Protein AF-A0A5A7P7H9-F1 (afdb_monomer_lite)

Radius of gyration: 13.51 Å; chains: 1; bounding box: 41×28×31 Å

Foldseek 3Di:
DDQVLLCQQQVDRPPDDLDDDPPDDLLVLVVVFAVDSDADQQFDFLVRGPDPLLSVQQVVCCCPPVNHPDSRGQHSSSSRSSSSSVVRPDPSVSNVVSVCVVVVNDD

Structure (mmCIF, N/CA/C/O backbone):
data_AF-A0A5A7P7H9-F1
#
_entry.id   AF-A0A5A7P7H9-F1
#
loop_
_atom_site.group_PDB
_atom_site.id
_atom_site.type_symbol
_atom_site.label_atom_id
_atom_site.label_alt_id
_atom_site.label_comp_id
_atom_site.label_asym_id
_atom_site.label_entity_id
_atom_site.label_seq_id
_atom_site.pdbx_PDB_ins_code
_atom_site.Cartn_x
_atom_site.Cartn_y
_atom_site.Cartn_z
_atom_site.occupancy
_atom_site.B_iso_or_equiv
_atom_site.auth_seq_id
_atom_site.auth_comp_id
_atom_site.auth_asym_id
_atom_site.auth_atom_id
_atom_site.pdbx_PDB_model_num
ATOM 1 N N . MET A 1 1 ? -8.988 8.490 12.961 1.00 50.97 1 MET A N 1
ATOM 2 C CA . MET A 1 1 ? -9.497 7.111 12.896 1.00 50.97 1 MET A CA 1
ATOM 3 C C . MET A 1 1 ? -8.741 6.264 13.889 1.00 50.97 1 MET A C 1
ATOM 5 O O . MET A 1 1 ? -7.517 6.350 13.947 1.00 50.97 1 MET A O 1
ATOM 9 N N . ASP A 1 2 ? -9.512 5.577 14.720 1.00 57.69 2 ASP A N 1
ATOM 10 C CA . ASP A 1 2 ? -9.062 4.830 15.886 1.00 57.69 2 ASP A CA 1
ATOM 11 C C . ASP A 1 2 ? -8.226 3.614 15.474 1.00 57.69 2 ASP A C 1
ATOM 13 O O . ASP A 1 2 ? -8.531 2.963 14.469 1.00 57.69 2 ASP A O 1
ATOM 17 N N . ASN A 1 3 ? -7.190 3.287 16.246 1.00 56.12 3 ASN A N 1
ATOM 18 C CA . ASN A 1 3 ? -6.388 2.077 16.022 1.00 56.12 3 ASN A CA 1
ATOM 19 C C . ASN A 1 3 ? -7.265 0.812 16.021 1.00 56.12 3 ASN A C 1
ATOM 21 O O . ASN A 1 3 ? -6.958 -0.158 15.327 1.00 56.12 3 ASN A O 1
ATOM 25 N N . ASP A 1 4 ? -8.392 0.864 16.728 1.00 63.38 4 ASP A N 1
ATOM 26 C CA . ASP A 1 4 ? -9.401 -0.187 16.771 1.00 63.38 4 ASP A CA 1
ATOM 27 C C . ASP A 1 4 ? -10.089 -0.433 15.427 1.00 63.38 4 ASP A C 1
ATOM 29 O O . ASP A 1 4 ? -10.296 -1.586 15.054 1.00 63.38 4 ASP A O 1
ATOM 33 N N . VAL A 1 5 ? -10.394 0.610 14.648 1.00 63.72 5 VAL A N 1
ATOM 34 C CA . VAL A 1 5 ? -11.012 0.431 13.321 1.00 63.72 5 VAL A CA 1
ATOM 35 C C . VAL A 1 5 ? -10.014 -0.210 12.364 1.00 63.72 5 VAL A C 1
ATOM 37 O O . VAL A 1 5 ? -10.370 -1.095 11.592 1.00 63.72 5 VAL A O 1
ATOM 40 N N . MET A 1 6 ? -8.742 0.176 12.461 1.00 64.94 6 MET A N 1
ATOM 41 C CA . MET A 1 6 ? -7.668 -0.413 11.661 1.00 64.94 6 MET A CA 1
ATOM 42 C C . MET A 1 6 ? -7.442 -1.883 11.987 1.00 64.94 6 MET A C 1
ATOM 44 O O . MET A 1 6 ? -7.386 -2.714 11.082 1.00 64.94 6 MET A O 1
ATOM 48 N N . LYS A 1 7 ? -7.400 -2.212 13.277 1.00 64.75 7 LYS A N 1
ATOM 49 C CA . LYS A 1 7 ? -7.324 -3.591 13.749 1.00 64.75 7 LYS A CA 1
ATOM 50 C C . LYS A 1 7 ? -8.541 -4.407 13.310 1.00 64.75 7 LYS A C 1
ATOM 52 O O . LYS A 1 7 ? -8.385 -5.545 12.884 1.00 64.75 7 LYS A O 1
ATOM 57 N N . LYS A 1 8 ? -9.744 -3.829 13.374 1.00 65.69 8 LYS A N 1
ATOM 58 C CA . LYS A 1 8 ? -11.000 -4.502 13.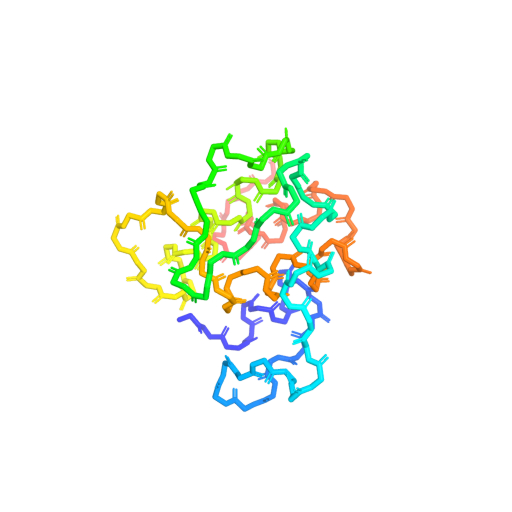016 1.00 65.69 8 LYS A CA 1
ATOM 59 C C . LYS A 1 8 ? -11.146 -4.742 11.512 1.00 65.69 8 LYS A C 1
ATOM 61 O O . LYS A 1 8 ? -11.627 -5.799 11.122 1.00 65.69 8 LYS A O 1
ATOM 66 N N . VAL A 1 9 ? -10.761 -3.775 10.679 1.00 61.25 9 VAL A N 1
ATOM 67 C CA . VAL A 1 9 ? -10.946 -3.837 9.218 1.00 61.25 9 VAL A CA 1
ATOM 68 C C . VAL A 1 9 ? -9.795 -4.563 8.529 1.00 61.25 9 VAL A C 1
ATOM 70 O O . VAL A 1 9 ? -10.027 -5.302 7.578 1.00 61.25 9 VAL A O 1
ATOM 73 N N . PHE A 1 10 ? -8.563 -4.374 9.004 1.00 63.09 10 PHE A N 1
ATOM 74 C CA . PHE A 1 10 ? -7.371 -4.882 8.325 1.00 63.09 10 PHE A CA 1
ATOM 75 C C . PHE A 1 10 ? -6.585 -5.928 9.126 1.00 63.09 10 PHE A C 1
ATOM 77 O O . PHE A 1 10 ? -5.590 -6.448 8.632 1.00 63.09 10 PHE A O 1
ATOM 84 N N . GLY A 1 11 ? -7.010 -6.261 10.347 1.00 59.97 11 GLY A N 1
ATOM 85 C CA . GLY A 1 11 ? -6.443 -7.368 11.124 1.00 59.97 11 GLY A CA 1
ATOM 86 C C . GLY A 1 11 ? -5.054 -7.120 11.720 1.00 59.97 11 GLY A C 1
ATOM 87 O O . GLY A 1 11 ? -4.517 -8.014 12.370 1.00 59.97 11 GLY A O 1
ATOM 88 N N . PHE A 1 12 ? -4.460 -5.932 11.552 1.00 58.66 12 PHE A N 1
ATOM 89 C CA . PHE A 1 12 ? -3.129 -5.622 12.082 1.00 58.66 12 PHE A CA 1
ATOM 90 C C . PHE A 1 12 ? -3.137 -4.507 13.134 1.00 58.66 12 PHE A C 1
ATOM 92 O O . PHE A 1 12 ? -3.841 -3.503 13.020 1.00 58.66 12 PHE A O 1
ATOM 99 N N . ASN A 1 13 ? -2.310 -4.682 14.171 1.00 53.06 13 ASN A N 1
ATOM 100 C CA . ASN A 1 13 ? -2.089 -3.678 15.208 1.00 53.06 13 ASN A CA 1
ATOM 101 C C . ASN A 1 13 ? -1.131 -2.599 14.679 1.00 53.06 13 ASN A C 1
ATOM 103 O O . ASN A 1 13 ? 0.055 -2.860 14.484 1.00 53.06 13 ASN A O 1
ATOM 107 N N . LEU A 1 14 ? -1.611 -1.367 14.506 1.00 55.75 14 LEU A N 1
ATOM 108 C CA . LEU A 1 14 ? -0.735 -0.209 14.318 1.00 55.75 14 LEU A CA 1
ATOM 109 C C . LEU A 1 14 ? -0.187 0.230 15.685 1.00 55.75 14 LEU A C 1
ATOM 111 O O . LEU A 1 14 ? -0.739 1.108 16.344 1.00 55.75 14 LEU A O 1
ATOM 115 N N . ILE A 1 15 ? 0.875 -0.422 16.158 1.00 41.34 15 ILE A N 1
ATOM 116 C CA . ILE A 1 15 ? 1.526 -0.051 17.421 1.00 41.34 15 ILE A CA 1
ATOM 117 C C . ILE A 1 15 ? 2.457 1.145 17.154 1.00 41.34 15 ILE A C 1
ATOM 119 O O . ILE A 1 15 ? 3.421 1.027 16.404 1.00 41.34 15 ILE A O 1
ATOM 123 N N . GLY A 1 16 ? 2.168 2.304 17.759 1.00 47.62 16 GLY A N 1
ATOM 124 C CA . GLY A 1 16 ? 2.969 3.532 17.625 1.00 47.62 16 GLY A CA 1
ATOM 125 C C . GLY A 1 16 ? 2.454 4.545 16.586 1.00 47.62 16 GLY A C 1
ATOM 126 O O . GLY A 1 16 ? 1.452 4.323 15.907 1.00 47.62 16 GLY A O 1
ATOM 127 N N . LYS A 1 17 ? 3.123 5.708 16.487 1.00 43.66 17 LYS A N 1
ATOM 128 C CA . LYS A 1 17 ? 2.760 6.858 15.625 1.00 43.66 17 LYS A CA 1
ATOM 129 C C . LYS A 1 17 ? 2.779 6.508 14.126 1.00 43.66 17 LYS A C 1
ATOM 131 O O . LYS A 1 17 ? 3.694 6.949 13.447 1.00 43.66 17 LYS A O 1
ATOM 136 N N . ARG A 1 18 ? 1.800 5.773 13.575 1.00 55.00 18 ARG A N 1
ATOM 137 C CA . ARG A 1 18 ? 1.630 5.545 12.111 1.00 55.00 18 ARG A CA 1
ATOM 138 C C . ARG A 1 18 ? 2.959 5.298 11.359 1.00 55.00 18 ARG A C 1
ATOM 140 O O . ARG A 1 18 ? 3.123 5.735 10.220 1.00 55.00 18 ARG A O 1
ATOM 147 N N . SER A 1 19 ? 3.944 4.698 12.024 1.00 57.44 19 SER A N 1
ATOM 148 C CA . SER A 1 19 ? 5.336 4.762 11.597 1.00 57.44 19 SER A CA 1
ATOM 149 C C . SER A 1 19 ? 5.645 3.473 10.877 1.00 57.44 19 SER A C 1
ATOM 151 O O . SER A 1 19 ? 5.561 2.397 11.469 1.00 57.44 19 SER A O 1
ATOM 153 N N . LYS A 1 20 ? 5.974 3.597 9.591 1.00 67.50 20 LYS A N 1
ATOM 154 C CA . LYS A 1 20 ? 6.539 2.499 8.810 1.00 67.50 20 LYS A CA 1
ATOM 155 C C . LYS A 1 20 ? 7.733 1.883 9.573 1.00 67.50 20 LYS A C 1
ATOM 157 O O . LYS A 1 20 ? 8.472 2.636 10.217 1.00 67.50 20 LYS A O 1
ATOM 162 N N . PRO A 1 21 ? 7.941 0.560 9.499 1.00 71.12 21 PRO A N 1
ATOM 163 C CA . PRO A 1 21 ? 9.165 -0.078 9.966 1.00 71.12 21 PRO A CA 1
ATOM 164 C C . PRO A 1 21 ? 10.398 0.566 9.320 1.00 71.12 21 PRO A C 1
ATOM 166 O O . PRO A 1 21 ? 10.329 1.031 8.180 1.00 71.12 21 PRO A O 1
ATOM 169 N N . ALA A 1 22 ? 11.526 0.604 10.034 1.00 74.44 22 ALA A N 1
ATOM 170 C CA . ALA A 1 22 ? 12.762 1.209 9.523 1.00 74.44 22 ALA A CA 1
ATOM 171 C C . ALA A 1 22 ? 13.296 0.497 8.265 1.00 74.44 22 ALA A C 1
ATOM 173 O O . ALA A 1 22 ? 13.942 1.116 7.425 1.00 74.44 22 ALA A O 1
ATOM 174 N N . ASP A 1 23 ? 12.989 -0.789 8.128 1.00 80.81 23 ASP A N 1
ATOM 175 C CA . ASP A 1 23 ? 13.351 -1.670 7.021 1.00 80.81 23 ASP A CA 1
ATOM 176 C C . ASP A 1 23 ? 12.312 -1.695 5.885 1.00 80.81 23 ASP A C 1
ATOM 178 O O . ASP A 1 23 ? 12.500 -2.393 4.885 1.00 80.81 23 ASP A O 1
ATOM 182 N N . PHE A 1 24 ? 11.222 -0.925 5.988 1.00 84.31 24 PHE A N 1
ATOM 183 C CA . PHE A 1 24 ? 10.223 -0.864 4.925 1.00 84.31 24 PHE A CA 1
ATOM 184 C C . PHE A 1 24 ? 10.826 -0.335 3.617 1.00 84.31 24 PHE A C 1
ATOM 186 O O . PHE A 1 24 ? 11.316 0.793 3.539 1.00 84.31 24 PHE A O 1
ATOM 193 N N . ASN A 1 25 ? 10.717 -1.136 2.554 1.00 89.56 25 ASN A N 1
ATOM 194 C CA . ASN A 1 25 ? 11.176 -0.764 1.223 1.00 89.56 25 ASN A CA 1
ATOM 195 C C . ASN A 1 25 ? 9.998 -0.370 0.319 1.00 89.56 25 ASN A C 1
ATOM 197 O O . ASN A 1 25 ? 9.279 -1.218 -0.226 1.00 89.56 25 ASN A O 1
ATOM 201 N N . ALA A 1 26 ? 9.838 0.940 0.128 1.00 90.38 26 ALA A N 1
ATOM 202 C CA . ALA A 1 26 ? 8.797 1.507 -0.720 1.00 90.38 26 ALA A CA 1
ATOM 203 C C . ALA A 1 26 ? 8.951 1.110 -2.198 1.00 90.38 26 ALA A C 1
ATOM 205 O O . ALA A 1 26 ? 7.965 0.777 -2.846 1.00 90.38 26 ALA A O 1
ATOM 206 N N . LYS A 1 27 ? 10.183 1.055 -2.723 1.00 91.88 27 LYS A N 1
ATOM 207 C CA . LYS A 1 27 ? 10.438 0.653 -4.118 1.00 91.88 27 LYS A CA 1
ATOM 208 C C . LYS A 1 27 ? 9.983 -0.780 -4.379 1.00 91.88 27 LYS A C 1
ATOM 210 O O . LYS A 1 27 ? 9.344 -1.038 -5.391 1.00 91.88 27 LYS A O 1
ATOM 215 N N . THR A 1 28 ? 10.300 -1.704 -3.475 1.00 90.75 28 THR A N 1
ATOM 216 C CA . THR A 1 28 ? 9.886 -3.108 -3.604 1.00 90.75 28 THR A CA 1
ATOM 217 C C . THR A 1 28 ? 8.370 -3.244 -3.536 1.00 90.75 28 THR A C 1
ATOM 219 O O . THR A 1 28 ? 7.783 -3.874 -4.406 1.00 90.75 28 THR A O 1
ATOM 222 N N . SER A 1 29 ? 7.731 -2.596 -2.559 1.00 88.88 29 SER A N 1
ATOM 223 C CA . SER A 1 29 ? 6.274 -2.670 -2.388 1.00 88.88 29 SER A CA 1
ATOM 224 C C . SER A 1 29 ? 5.520 -2.018 -3.553 1.00 88.88 29 SER A C 1
ATOM 226 O O . SER A 1 29 ? 4.474 -2.504 -3.964 1.00 88.88 29 SER A O 1
ATOM 228 N N . TRP A 1 30 ? 6.059 -0.940 -4.129 1.00 92.31 30 TRP A N 1
ATOM 229 C CA . TRP A 1 30 ? 5.462 -0.268 -5.284 1.00 92.31 30 TRP A CA 1
ATOM 230 C C . TRP A 1 30 ? 5.422 -1.156 -6.533 1.00 92.31 30 TRP A C 1
ATOM 232 O O . TRP A 1 30 ? 4.400 -1.197 -7.217 1.00 92.31 30 TRP A O 1
ATOM 242 N N . LYS A 1 31 ? 6.480 -1.941 -6.777 1.00 91.38 31 LYS A N 1
ATOM 243 C CA . LYS A 1 31 ? 6.528 -2.912 -7.886 1.00 91.38 31 LYS A CA 1
ATOM 244 C C . LYS A 1 31 ? 5.437 -3.985 -7.805 1.00 91.38 31 LYS A C 1
ATOM 246 O O . LYS A 1 31 ? 5.099 -4.580 -8.819 1.00 91.38 31 LYS A O 1
ATOM 251 N N . GLU A 1 32 ? 4.880 -4.242 -6.620 1.00 86.94 32 GLU A N 1
ATOM 252 C CA . GLU A 1 32 ? 3.761 -5.180 -6.446 1.00 86.94 32 GLU A CA 1
ATOM 253 C C . GLU A 1 32 ? 2.402 -4.571 -6.854 1.00 86.94 32 GLU A C 1
ATOM 255 O O . GLU A 1 32 ? 1.405 -5.298 -6.943 1.00 86.94 32 GLU A O 1
ATOM 260 N N . LEU A 1 33 ? 2.326 -3.246 -7.036 1.00 87.38 33 LEU A N 1
ATOM 261 C CA . LEU A 1 33 ? 1.087 -2.497 -7.295 1.00 87.38 33 LEU A CA 1
ATOM 262 C C . LEU A 1 33 ? 1.042 -1.842 -8.682 1.00 87.38 33 LEU A C 1
ATOM 264 O O . LEU A 1 33 ? -0.051 -1.568 -9.183 1.00 87.38 33 LEU A O 1
ATOM 268 N N . SER A 1 34 ? 2.205 -1.565 -9.275 1.00 89.62 34 SER A N 1
ATOM 269 C CA . SER A 1 34 ? 2.346 -0.808 -10.517 1.00 89.62 34 SER A CA 1
ATOM 270 C C . SER A 1 34 ? 3.418 -1.412 -11.434 1.00 89.62 34 SER A C 1
ATOM 272 O O . SER A 1 34 ? 4.452 -1.872 -10.945 1.00 89.62 34 SER A O 1
ATOM 274 N N . PRO A 1 35 ? 3.219 -1.371 -12.766 1.00 86.81 35 PRO A N 1
ATOM 275 C CA . PRO A 1 35 ? 4.239 -1.724 -13.749 1.00 86.81 35 PRO A CA 1
ATOM 276 C C . PRO A 1 35 ? 5.337 -0.654 -13.841 1.00 86.81 35 PRO A C 1
ATOM 278 O O . PRO A 1 35 ? 6.413 -0.918 -14.376 1.00 86.81 35 PRO A O 1
ATOM 281 N N . ASP A 1 36 ? 5.082 0.553 -13.326 1.00 86.62 36 ASP A N 1
ATOM 282 C CA . ASP A 1 36 ? 6.089 1.597 -13.206 1.00 86.62 36 ASP A CA 1
ATOM 283 C C . ASP A 1 36 ? 7.113 1.202 -12.136 1.00 86.62 36 ASP A C 1
ATOM 285 O O . ASP A 1 36 ? 6.806 1.054 -10.955 1.00 86.62 36 ASP A O 1
ATOM 289 N N . THR A 1 37 ? 8.361 1.033 -12.561 1.00 81.44 37 THR A N 1
ATOM 290 C CA . THR A 1 37 ? 9.464 0.638 -11.674 1.00 81.44 37 THR A CA 1
ATOM 291 C C . THR A 1 37 ? 10.025 1.784 -10.831 1.00 81.44 37 THR A C 1
ATOM 293 O O . THR A 1 37 ? 10.858 1.543 -9.949 1.00 81.44 37 THR A O 1
ATOM 296 N N . THR A 1 38 ? 9.598 3.020 -11.090 1.00 90.19 38 THR A N 1
ATOM 297 C CA . THR A 1 38 ? 10.067 4.213 -10.390 1.00 90.19 38 THR A CA 1
ATOM 298 C C . THR A 1 38 ? 9.222 4.493 -9.152 1.00 90.19 38 THR A C 1
ATOM 300 O O . THR A 1 38 ? 8.017 4.273 -9.129 1.00 90.19 38 THR A O 1
ATOM 303 N N . TRP A 1 39 ? 9.868 4.970 -8.089 1.00 93.19 39 TRP A N 1
ATOM 304 C CA . TRP A 1 39 ? 9.200 5.428 -6.872 1.00 93.19 39 TRP A CA 1
ATOM 305 C C . TRP A 1 39 ? 9.787 6.773 -6.456 1.00 93.19 39 TRP A C 1
ATOM 307 O O . TRP A 1 39 ? 11.005 6.887 -6.282 1.00 93.19 39 TRP A O 1
ATOM 317 N N . ASP A 1 40 ? 8.918 7.760 -6.254 1.00 91.56 40 ASP A N 1
ATOM 318 C CA . ASP A 1 40 ? 9.242 9.055 -5.658 1.00 91.56 40 ASP A CA 1
ATOM 319 C C . ASP A 1 40 ? 8.879 9.029 -4.164 1.00 91.56 40 ASP A C 1
ATOM 321 O O . ASP A 1 40 ? 7.778 8.627 -3.786 1.00 91.56 40 ASP A O 1
ATOM 325 N N . SER A 1 41 ? 9.783 9.480 -3.290 1.00 85.75 41 SER A N 1
ATOM 326 C CA . SER A 1 41 ? 9.534 9.550 -1.841 1.00 85.75 41 SER A CA 1
ATOM 327 C C . SER A 1 41 ? 8.384 10.493 -1.465 1.00 85.75 41 SER A C 1
ATOM 329 O O . SER A 1 41 ? 7.797 10.355 -0.393 1.00 85.75 41 SER A O 1
ATOM 331 N N . ARG A 1 42 ? 8.006 11.414 -2.358 1.00 87.06 42 ARG A N 1
ATOM 332 C CA . ARG A 1 42 ? 6.820 12.276 -2.240 1.00 87.06 42 ARG A CA 1
ATOM 333 C C . ARG A 1 42 ? 5.512 11.539 -2.559 1.00 87.06 42 ARG A C 1
ATOM 335 O O . ARG A 1 42 ? 4.437 12.110 -2.370 1.00 87.06 42 ARG A O 1
ATOM 342 N N . GLY A 1 43 ? 5.591 10.285 -3.002 1.00 89.75 43 GLY A N 1
ATOM 343 C CA . GLY A 1 43 ? 4.467 9.436 -3.376 1.00 89.75 43 GLY A CA 1
ATOM 344 C C . GLY A 1 43 ? 4.192 9.421 -4.877 1.00 89.75 43 GLY A C 1
ATOM 345 O O . GLY A 1 43 ? 4.561 10.342 -5.608 1.00 89.75 43 GLY A O 1
ATOM 346 N N . MET A 1 44 ? 3.495 8.376 -5.321 1.00 94.38 44 MET A N 1
ATOM 347 C CA . MET A 1 44 ? 3.194 8.128 -6.733 1.00 94.38 44 MET A CA 1
ATOM 348 C C . MET A 1 44 ? 1.720 8.397 -7.056 1.00 94.38 44 MET A C 1
ATOM 350 O O . MET A 1 44 ? 0.863 8.192 -6.193 1.00 94.38 44 MET A O 1
ATOM 354 N N . PRO A 1 45 ? 1.390 8.849 -8.277 1.00 91.62 45 PRO A N 1
ATOM 355 C CA . PRO A 1 45 ? 0.007 8.980 -8.728 1.00 91.62 45 PRO A CA 1
ATOM 356 C C . PRO A 1 45 ? -0.800 7.681 -8.570 1.00 91.62 45 PRO A C 1
ATOM 358 O O . PRO A 1 45 ? -0.324 6.593 -8.895 1.00 91.62 45 PRO A O 1
ATOM 361 N N . ASN A 1 46 ? -2.035 7.786 -8.072 1.00 86.88 46 ASN A N 1
ATOM 362 C CA . ASN A 1 46 ? -2.884 6.618 -7.804 1.00 86.88 46 ASN A CA 1
ATOM 363 C C . ASN A 1 46 ? -3.324 5.869 -9.076 1.00 86.88 46 ASN A C 1
ATOM 365 O O . ASN A 1 46 ? -3.585 4.675 -9.012 1.00 86.88 46 ASN A O 1
ATOM 369 N N . ASN A 1 47 ? -3.382 6.549 -10.222 1.00 87.94 47 ASN A N 1
ATOM 370 C CA . ASN A 1 47 ? -3.759 5.985 -11.518 1.00 87.94 47 ASN A CA 1
ATOM 371 C C . ASN A 1 47 ? -2.688 5.057 -12.111 1.00 87.94 47 ASN A C 1
ATOM 373 O O . ASN A 1 47 ? -2.951 4.404 -13.114 1.00 87.94 47 ASN A O 1
ATOM 377 N N . LEU A 1 48 ? -1.495 5.004 -11.512 1.00 91.62 48 LEU A N 1
ATOM 378 C CA . LEU A 1 48 ? -0.452 4.042 -11.872 1.00 91.62 48 LEU A CA 1
ATOM 379 C C . LEU A 1 48 ? -0.648 2.685 -11.180 1.00 91.62 48 LEU A C 1
ATOM 381 O O . LEU A 1 48 ? -0.005 1.709 -11.553 1.00 91.62 48 LEU A O 1
ATOM 385 N N . VAL A 1 49 ? -1.529 2.604 -10.179 1.00 89.31 49 VAL A N 1
ATOM 386 C CA . VAL A 1 49 ? -1.898 1.335 -9.548 1.00 89.31 49 VAL A CA 1
ATOM 387 C C . VAL A 1 49 ? -2.814 0.564 -10.498 1.00 89.31 49 VAL A C 1
ATOM 389 O O . VAL A 1 49 ? -3.854 1.076 -10.902 1.00 89.31 49 VAL A O 1
ATOM 392 N N . GLN A 1 50 ? -2.444 -0.669 -10.844 1.00 85.75 50 GLN A N 1
ATOM 393 C CA . GLN A 1 50 ? -3.211 -1.481 -11.803 1.00 85.75 50 GLN A CA 1
ATOM 394 C C . GLN A 1 50 ? -4.514 -2.038 -11.228 1.00 85.75 50 GLN A C 1
ATOM 396 O O . GLN A 1 50 ? -5.492 -2.212 -11.950 1.00 85.75 50 GLN A O 1
ATOM 401 N N . ASP A 1 51 ? -4.513 -2.367 -9.940 1.00 84.19 51 ASP A N 1
ATOM 402 C CA . ASP A 1 51 ? -5.630 -3.049 -9.302 1.00 84.19 51 ASP A CA 1
ATOM 403 C C . ASP A 1 51 ? -6.656 -2.054 -8.738 1.00 84.19 51 ASP A C 1
ATOM 405 O O . ASP A 1 51 ? -6.362 -1.260 -7.837 1.00 84.19 51 ASP A O 1
ATOM 409 N N . LEU A 1 52 ? -7.894 -2.134 -9.236 1.00 81.69 52 LEU A N 1
ATOM 410 C CA . LEU A 1 52 ? -8.997 -1.274 -8.806 1.00 81.69 52 LEU A CA 1
ATOM 411 C C . LEU A 1 52 ? -9.306 -1.446 -7.312 1.00 81.69 52 LEU A C 1
ATOM 413 O O . LEU A 1 52 ? -9.589 -0.462 -6.626 1.00 81.69 52 LEU A O 1
ATOM 417 N N . ALA A 1 53 ? -9.219 -2.670 -6.787 1.00 78.25 53 ALA A N 1
ATOM 418 C CA . ALA A 1 53 ? -9.461 -2.937 -5.372 1.00 78.25 53 ALA A CA 1
ATOM 419 C C . ALA A 1 53 ? -8.433 -2.206 -4.492 1.00 78.25 53 ALA A C 1
ATOM 421 O O . ALA A 1 53 ? -8.793 -1.521 -3.532 1.00 78.25 53 ALA A O 1
ATOM 422 N N . THR A 1 54 ? -7.159 -2.268 -4.879 1.00 82.00 54 THR A N 1
ATOM 423 C CA . THR A 1 54 ? -6.062 -1.525 -4.255 1.00 82.00 54 THR A CA 1
ATOM 424 C C . THR A 1 54 ? -6.311 -0.016 -4.293 1.00 82.00 54 THR A C 1
ATOM 426 O O . THR A 1 54 ? -6.107 0.658 -3.282 1.00 82.00 54 THR A O 1
ATOM 429 N N . MET A 1 55 ? -6.799 0.533 -5.412 1.00 83.94 55 MET A N 1
ATOM 430 C CA . MET A 1 55 ? -7.149 1.959 -5.501 1.00 83.94 55 MET A CA 1
ATOM 431 C C . MET A 1 55 ? -8.285 2.347 -4.543 1.00 83.94 55 MET A C 1
ATOM 433 O O . MET A 1 55 ? -8.226 3.405 -3.915 1.00 83.94 55 MET A O 1
ATOM 437 N N . VAL A 1 56 ? -9.312 1.506 -4.395 1.00 82.38 56 VAL A N 1
ATOM 438 C CA . VAL A 1 56 ? -10.414 1.745 -3.446 1.00 82.38 56 VAL A CA 1
ATOM 439 C C . VAL A 1 56 ? -9.904 1.727 -2.005 1.00 82.38 56 VAL A C 1
ATOM 441 O O . VAL A 1 56 ? -10.212 2.637 -1.233 1.00 82.38 56 VAL A O 1
ATOM 444 N N . VAL A 1 57 ? -9.067 0.748 -1.652 1.00 79.19 57 VAL A N 1
ATOM 445 C CA . VAL A 1 57 ? -8.440 0.666 -0.324 1.00 79.19 57 VAL A CA 1
ATOM 446 C C . VAL A 1 57 ? -7.534 1.874 -0.072 1.00 79.19 57 VAL A C 1
ATOM 448 O O . VAL A 1 57 ? -7.607 2.474 0.999 1.00 79.19 57 VAL A O 1
ATOM 451 N N . GLN A 1 58 ? -6.740 2.299 -1.058 1.00 84.88 58 GLN A N 1
ATOM 452 C CA . GLN A 1 58 ? -5.918 3.507 -0.964 1.00 84.88 58 GLN A CA 1
ATOM 453 C C . GLN A 1 58 ? -6.764 4.748 -0.682 1.00 84.88 58 GLN A C 1
ATOM 455 O O . GLN A 1 58 ? -6.417 5.524 0.206 1.00 84.88 58 GLN A O 1
ATOM 460 N N . ARG A 1 59 ? -7.878 4.936 -1.399 1.00 84.56 59 ARG A N 1
ATOM 461 C CA . ARG A 1 59 ? -8.791 6.066 -1.170 1.00 84.56 59 ARG A CA 1
ATOM 462 C C . ARG A 1 59 ? -9.396 6.016 0.221 1.00 84.56 59 ARG A C 1
ATOM 464 O O . ARG A 1 59 ? -9.415 7.029 0.915 1.00 84.56 59 ARG A O 1
ATOM 471 N N . PHE A 1 60 ? -9.838 4.839 0.652 1.00 79.94 60 PHE A N 1
ATOM 472 C CA . PHE A 1 60 ? -10.345 4.648 2.002 1.00 79.94 60 PHE A CA 1
ATOM 473 C C . PHE A 1 60 ? -9.299 5.052 3.052 1.00 79.94 60 PHE A C 1
ATOM 475 O O . PHE A 1 60 ? -9.612 5.824 3.960 1.00 79.94 60 PHE A O 1
ATOM 482 N N . ILE A 1 61 ? -8.052 4.597 2.890 1.00 78.38 61 ILE A N 1
ATOM 483 C CA . ILE A 1 61 ? -6.930 4.940 3.768 1.00 78.38 61 ILE A CA 1
ATOM 484 C C . ILE A 1 61 ? -6.664 6.449 3.753 1.00 78.38 61 ILE A C 1
ATOM 486 O O . ILE A 1 61 ? -6.509 7.058 4.813 1.00 78.38 61 ILE A O 1
ATOM 490 N N . ALA A 1 62 ? -6.630 7.057 2.569 1.00 83.19 62 ALA A N 1
ATOM 491 C CA . ALA A 1 62 ? -6.343 8.472 2.396 1.00 83.19 62 ALA A CA 1
ATOM 492 C C . ALA A 1 62 ? -7.362 9.347 3.140 1.00 83.19 62 ALA A C 1
ATOM 494 O O . ALA A 1 62 ? -6.989 10.207 3.938 1.00 83.19 62 ALA A O 1
ATOM 495 N N . TYR A 1 63 ? -8.654 9.088 2.938 1.00 79.50 63 TYR A N 1
ATOM 496 C CA . TYR A 1 63 ? -9.713 9.891 3.544 1.00 79.50 63 TYR A CA 1
ATOM 497 C C . TYR A 1 63 ? -9.864 9.632 5.041 1.00 79.50 63 TYR A C 1
ATOM 499 O O . TYR A 1 63 ? -9.948 10.572 5.829 1.00 79.50 63 TYR A O 1
ATOM 507 N N . ASN A 1 64 ? -9.867 8.363 5.450 1.00 72.25 64 ASN A N 1
ATOM 508 C CA . ASN A 1 64 ? -10.265 8.006 6.808 1.00 72.25 64 ASN A CA 1
ATOM 509 C C . ASN A 1 64 ? -9.072 7.933 7.772 1.00 72.25 64 ASN A C 1
ATOM 511 O O . ASN A 1 64 ? -9.204 8.285 8.945 1.00 72.25 64 ASN A O 1
ATOM 515 N N . ILE A 1 65 ? -7.888 7.522 7.307 1.00 70.94 65 ILE A N 1
ATOM 516 C CA . ILE A 1 65 ? -6.724 7.288 8.179 1.00 70.94 65 ILE A CA 1
ATOM 517 C C . ILE A 1 65 ? -5.755 8.460 8.127 1.00 70.94 65 ILE A C 1
ATOM 519 O O . ILE A 1 65 ? -5.396 9.009 9.174 1.00 70.94 65 ILE A O 1
ATOM 523 N N . THR A 1 66 ? -5.298 8.827 6.927 1.00 71.31 66 THR A N 1
ATOM 524 C CA . THR A 1 66 ? -4.305 9.899 6.772 1.00 71.31 66 THR A CA 1
ATOM 525 C C . THR A 1 66 ? -4.949 11.285 6.783 1.00 71.31 66 THR A C 1
ATOM 527 O O . THR A 1 66 ? -4.259 12.256 7.087 1.00 71.31 66 THR A O 1
ATOM 530 N N . GLY A 1 67 ? -6.267 11.372 6.565 1.00 74.19 67 GLY A N 1
ATOM 531 C CA . GLY A 1 67 ? -7.041 12.614 6.630 1.00 74.19 67 GLY A CA 1
ATOM 532 C C . GLY A 1 67 ? -6.827 13.524 5.420 1.00 74.19 67 GLY A C 1
ATOM 533 O O . GLY A 1 67 ? -6.991 14.741 5.520 1.00 74.19 67 GLY A O 1
ATOM 534 N N . LYS A 1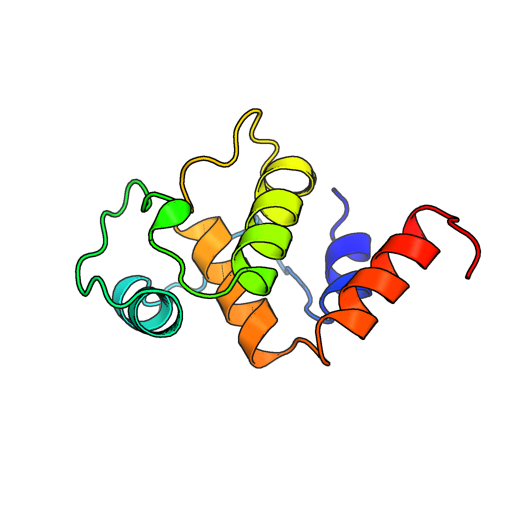 68 ? -6.412 12.964 4.280 1.00 79.31 68 LYS A N 1
ATOM 535 C CA . LYS A 1 68 ? -6.236 13.719 3.040 1.00 79.31 68 LYS A CA 1
ATOM 536 C C . LYS A 1 68 ? -7.588 14.143 2.475 1.00 79.31 68 LYS A C 1
ATOM 538 O O . LYS A 1 68 ? -8.520 13.353 2.437 1.00 79.31 68 LYS A O 1
ATOM 543 N N . LYS A 1 69 ? -7.665 15.373 1.958 1.00 78.88 69 LYS A N 1
ATOM 544 C CA . LYS A 1 69 ? -8.834 15.876 1.210 1.00 78.88 69 LYS A CA 1
ATOM 545 C C . LYS A 1 69 ? -8.924 15.314 -0.209 1.00 78.88 69 LYS A C 1
ATOM 547 O O . LYS A 1 69 ? -10.010 15.233 -0.766 1.00 78.88 69 LYS A O 1
ATOM 552 N N . GLU A 1 70 ? -7.792 14.901 -0.775 1.00 78.44 70 GLU A N 1
ATOM 553 C CA . GLU A 1 70 ? -7.699 14.288 -2.098 1.00 78.44 70 GLU A CA 1
ATOM 554 C C . GLU A 1 70 ? -6.750 13.092 -2.062 1.00 78.44 70 GLU A C 1
ATOM 556 O O . GLU A 1 70 ? -5.677 13.140 -1.459 1.00 78.44 70 GLU A O 1
ATOM 561 N N . ALA A 1 71 ? -7.139 12.017 -2.743 1.00 82.81 71 ALA A N 1
ATOM 562 C CA . ALA A 1 71 ? -6.410 10.755 -2.780 1.00 82.81 71 ALA A CA 1
ATOM 563 C C . ALA A 1 71 ? -5.701 10.531 -4.129 1.00 82.81 71 ALA A C 1
ATOM 565 O O . ALA A 1 71 ? -5.634 9.404 -4.608 1.00 82.81 71 ALA A O 1
ATOM 566 N N . ASN A 1 72 ? -5.197 11.593 -4.767 1.00 88.75 72 ASN A N 1
ATOM 567 C CA . ASN A 1 72 ? -4.562 11.549 -6.096 1.00 88.75 72 ASN A CA 1
ATOM 568 C C . ASN A 1 72 ? -3.133 10.972 -6.093 1.00 88.75 72 ASN A C 1
ATOM 570 O O . ASN A 1 72 ? -2.638 10.548 -7.136 1.00 88.75 72 ASN A O 1
ATOM 574 N N . LYS A 1 73 ? -2.485 10.919 -4.925 1.00 90.44 73 LYS A N 1
ATOM 575 C CA . LYS A 1 73 ? -1.162 10.321 -4.727 1.00 90.44 73 LYS A CA 1
ATOM 576 C C . LYS A 1 73 ? -1.170 9.335 -3.569 1.00 90.44 73 LYS A C 1
ATOM 578 O O . LYS A 1 73 ? -1.663 9.663 -2.487 1.00 90.44 73 LYS A O 1
ATOM 583 N N . LEU A 1 74 ? -0.543 8.187 -3.793 1.00 89.94 74 LEU A N 1
ATOM 584 C CA . LEU A 1 74 ? -0.208 7.187 -2.791 1.00 89.94 74 LEU A CA 1
ATOM 585 C C . LEU A 1 74 ? 1.101 7.603 -2.104 1.00 89.94 74 LEU A C 1
ATOM 587 O O . LEU A 1 74 ? 2.173 7.528 -2.705 1.00 89.94 74 LEU A O 1
ATOM 591 N N . SER A 1 75 ? 1.022 8.080 -0.859 1.00 88.94 75 SER A N 1
ATOM 592 C CA . SER A 1 75 ? 2.226 8.382 -0.069 1.00 88.94 75 SER A CA 1
ATOM 593 C C . SER A 1 75 ? 2.897 7.105 0.431 1.00 88.94 75 SER A C 1
ATOM 595 O O . SER A 1 75 ? 2.298 6.035 0.430 1.00 88.94 75 SER A O 1
ATOM 597 N N . GLU A 1 76 ? 4.130 7.206 0.924 1.00 87.69 76 GLU A N 1
ATOM 598 C CA . GLU A 1 76 ? 4.849 6.044 1.456 1.00 87.69 76 GLU A CA 1
ATOM 599 C C . GLU A 1 76 ? 4.123 5.370 2.635 1.00 87.69 76 GLU A C 1
ATOM 601 O O . GLU A 1 76 ? 4.070 4.146 2.717 1.00 87.69 76 GLU A O 1
ATOM 606 N N . THR A 1 77 ? 3.506 6.155 3.523 1.00 82.38 77 THR A N 1
ATOM 607 C CA . THR A 1 77 ? 2.680 5.624 4.619 1.00 82.38 77 THR A CA 1
ATOM 608 C C . THR A 1 77 ? 1.465 4.866 4.092 1.00 82.38 77 THR A C 1
ATOM 610 O O . THR A 1 77 ? 1.121 3.812 4.615 1.00 82.38 77 THR A O 1
ATOM 613 N N . GLU A 1 78 ? 0.809 5.384 3.056 1.00 84.62 78 GLU A N 1
ATOM 614 C CA . GLU A 1 78 ? -0.347 4.718 2.452 1.00 84.62 78 GLU A CA 1
ATOM 615 C C . GLU A 1 78 ? 0.079 3.459 1.710 1.00 84.62 78 GLU A C 1
ATOM 617 O O . GLU A 1 78 ? -0.581 2.436 1.843 1.00 84.62 78 GLU A O 1
ATOM 622 N N . LEU A 1 79 ? 1.207 3.505 0.997 1.00 88.19 79 LEU A N 1
ATOM 623 C CA . LEU A 1 79 ? 1.800 2.345 0.344 1.00 88.19 79 LEU A CA 1
ATOM 624 C C . LEU A 1 79 ? 2.103 1.240 1.359 1.00 88.19 79 LEU A C 1
ATOM 626 O O . LEU A 1 79 ? 1.783 0.085 1.106 1.00 88.19 79 LEU A O 1
ATOM 630 N N . TYR A 1 80 ? 2.668 1.589 2.516 1.00 83.81 80 TYR A N 1
ATOM 631 C CA . TYR A 1 80 ? 2.894 0.637 3.601 1.00 83.81 80 TYR A CA 1
ATOM 632 C C . TYR A 1 80 ? 1.587 -0.008 4.082 1.00 83.81 80 TYR A C 1
ATOM 634 O O . TYR A 1 80 ? 1.503 -1.231 4.168 1.00 83.81 80 TYR A O 1
ATOM 642 N N . LEU A 1 81 ? 0.548 0.791 4.345 1.00 79.31 81 LEU A N 1
ATOM 643 C CA . LEU A 1 81 ? -0.754 0.286 4.799 1.00 79.31 81 LEU A CA 1
ATOM 644 C C . LEU A 1 81 ? -1.445 -0.588 3.744 1.00 79.31 81 LEU A C 1
ATOM 646 O O . LEU A 1 81 ? -2.035 -1.612 4.081 1.00 79.31 81 LEU A O 1
ATOM 650 N N . VAL A 1 82 ? -1.340 -0.213 2.469 1.00 82.88 82 VAL A N 1
ATOM 651 C CA . VAL A 1 82 ? -1.842 -0.999 1.339 1.00 82.88 82 VAL A CA 1
ATOM 652 C C . VAL A 1 82 ? -1.073 -2.313 1.201 1.00 82.88 82 VAL A C 1
ATOM 654 O O . VAL A 1 82 ? -1.697 -3.351 1.012 1.00 82.88 82 VAL A O 1
ATOM 657 N N . ALA A 1 83 ? 0.257 -2.300 1.323 1.00 80.50 83 ALA A N 1
ATOM 658 C CA . ALA A 1 83 ? 1.091 -3.498 1.223 1.00 80.50 83 ALA A CA 1
ATOM 659 C C . ALA A 1 83 ? 0.846 -4.469 2.389 1.00 80.50 83 ALA A C 1
ATOM 661 O O . ALA A 1 83 ? 0.733 -5.675 2.173 1.00 80.50 83 ALA A O 1
ATOM 662 N N . LEU A 1 84 ? 0.696 -3.952 3.615 1.00 74.00 84 LEU A N 1
ATOM 663 C CA . LEU A 1 84 ? 0.239 -4.739 4.764 1.00 74.00 84 LEU A CA 1
ATOM 664 C C . LEU A 1 84 ? -1.129 -5.354 4.500 1.00 74.00 84 LEU A C 1
ATOM 666 O O . LEU A 1 84 ? -1.323 -6.545 4.728 1.00 74.00 84 LEU A O 1
ATOM 670 N N . GLY A 1 85 ? -2.048 -4.540 3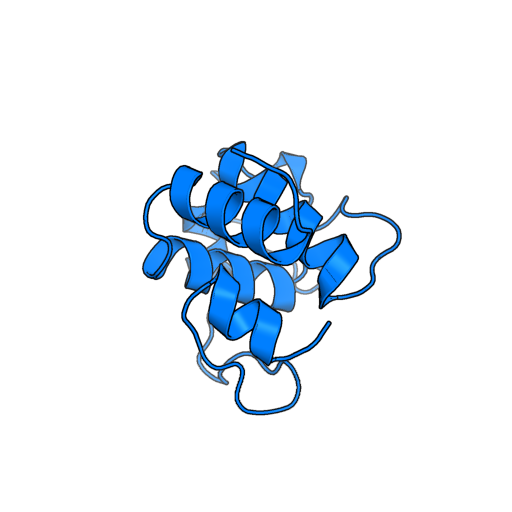.979 1.00 69.56 85 GLY A N 1
ATOM 671 C CA . GLY A 1 85 ? -3.344 -4.991 3.523 1.00 69.56 85 GLY A CA 1
ATOM 672 C C . GLY A 1 85 ? -3.195 -6.145 2.538 1.00 69.56 85 GLY A C 1
ATOM 673 O O . GLY A 1 85 ? -3.643 -7.236 2.811 1.00 69.56 85 GLY A O 1
ATOM 674 N N . LYS A 1 86 ? -2.490 -5.987 1.424 1.00 69.81 86 LYS A N 1
ATOM 675 C CA . LYS A 1 86 ? -2.368 -7.035 0.400 1.00 69.81 86 LYS A CA 1
ATOM 676 C C . LYS A 1 86 ? -1.770 -8.352 0.927 1.00 69.81 86 LYS A C 1
ATOM 678 O O . LYS A 1 86 ? -2.112 -9.417 0.426 1.00 69.81 86 LYS A O 1
ATOM 683 N N . ARG A 1 87 ? -0.911 -8.283 1.952 1.00 69.44 87 ARG A N 1
ATOM 684 C CA . ARG A 1 87 ? -0.289 -9.448 2.611 1.00 69.44 87 ARG A CA 1
ATOM 685 C C . ARG A 1 87 ? -1.156 -10.082 3.708 1.00 69.44 87 ARG A C 1
ATOM 687 O O . ARG A 1 87 ? -0.888 -11.218 4.084 1.00 69.44 87 ARG A O 1
ATOM 694 N N . GLY A 1 88 ? -2.165 -9.371 4.218 1.00 56.34 88 GLY A N 1
ATOM 695 C CA . GLY A 1 88 ? -3.034 -9.813 5.316 1.00 56.34 88 GLY A CA 1
ATOM 696 C C . GLY A 1 88 ? -4.544 -9.712 5.059 1.00 56.34 88 GLY A C 1
ATOM 697 O O . GLY A 1 88 ? -5.315 -10.109 5.923 1.00 56.34 88 GLY A O 1
ATOM 698 N N . ILE A 1 89 ? -4.984 -9.190 3.909 1.00 53.81 89 ILE A N 1
ATOM 699 C CA . ILE A 1 89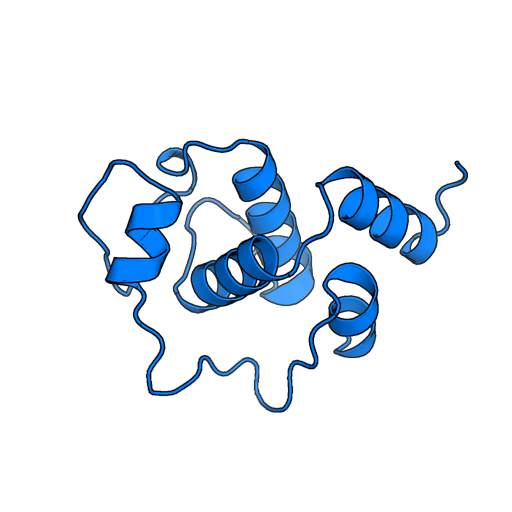 ? -6.387 -8.980 3.538 1.00 53.81 89 ILE A CA 1
ATOM 700 C C . ILE A 1 89 ? -6.950 -10.328 3.083 1.00 53.81 89 ILE A C 1
ATOM 702 O O . ILE A 1 89 ? -6.565 -10.832 2.023 1.00 53.81 89 ILE A O 1
ATOM 706 N N . PRO A 1 90 ? -7.907 -10.902 3.826 1.00 52.19 90 PRO A N 1
ATOM 707 C CA . PRO A 1 90 ? -8.818 -11.864 3.236 1.00 52.19 90 PRO A CA 1
ATOM 708 C C . PRO A 1 90 ? -9.632 -11.101 2.180 1.00 52.19 90 PRO A C 1
ATOM 710 O O . PRO A 1 90 ? -10.025 -9.970 2.438 1.00 52.19 90 PRO A O 1
ATOM 713 N N . ALA A 1 91 ? -9.790 -11.670 0.978 1.00 56.59 91 ALA A N 1
ATOM 714 C CA . ALA A 1 91 ? -10.381 -11.074 -0.236 1.00 56.59 91 ALA A CA 1
ATOM 715 C C . ALA 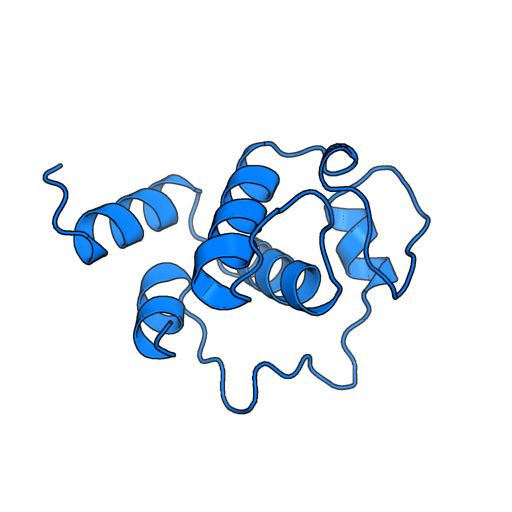A 1 91 ? -11.292 -9.849 -0.010 1.00 56.59 91 ALA A C 1
ATOM 717 O O . ALA A 1 91 ? -12.141 -9.912 0.869 1.00 56.59 91 ALA A O 1
ATOM 718 N N . LEU A 1 92 ? -11.182 -8.800 -0.848 1.00 56.25 92 LEU A N 1
ATOM 719 C CA . LEU A 1 92 ? -11.904 -7.504 -0.806 1.00 56.25 92 LEU A CA 1
ATOM 720 C C . LEU A 1 92 ? -13.303 -7.519 -0.148 1.00 56.25 92 LEU A C 1
ATOM 722 O O . LEU A 1 92 ? -13.629 -6.597 0.596 1.00 56.25 92 LEU A O 1
ATOM 726 N N . GLY A 1 93 ? -14.099 -8.569 -0.373 1.00 57.62 93 GLY A N 1
ATOM 727 C CA . GLY A 1 93 ? -15.353 -8.827 0.339 1.00 57.62 93 GLY A CA 1
ATOM 728 C C . GLY A 1 93 ? -15.263 -8.707 1.867 1.00 57.62 93 GLY A C 1
ATOM 729 O O . GLY A 1 93 ? -16.096 -8.034 2.453 1.00 57.62 93 GLY A O 1
ATOM 730 N N . HIS A 1 94 ? -14.232 -9.237 2.527 1.00 60.59 94 HIS A N 1
ATOM 731 C CA . HIS A 1 94 ? -14.076 -9.119 3.982 1.00 60.59 94 HIS A CA 1
ATOM 732 C C . HIS A 1 94 ? -13.838 -7.680 4.441 1.00 60.59 94 HIS A C 1
ATOM 734 O O . HIS A 1 94 ? -14.368 -7.280 5.475 1.00 60.59 94 HIS A O 1
ATOM 740 N N . VAL A 1 95 ? -13.074 -6.892 3.677 1.00 62.62 95 VAL A N 1
ATOM 741 C CA . VAL A 1 95 ? -12.843 -5.470 3.980 1.00 62.62 95 VAL A CA 1
ATOM 742 C C . VAL A 1 95 ? -14.151 -4.698 3.838 1.00 62.62 95 VAL A C 1
ATOM 744 O O . VAL A 1 95 ? -14.512 -3.936 4.730 1.00 62.62 95 VAL A O 1
ATOM 747 N N . VAL A 1 96 ? -14.900 -4.941 2.759 1.00 64.50 96 VAL A N 1
ATOM 748 C CA . VAL A 1 96 ? -16.211 -4.317 2.531 1.00 64.50 96 VAL A CA 1
ATOM 749 C C . VAL A 1 96 ? -17.202 -4.704 3.633 1.00 64.50 96 VAL A C 1
ATOM 751 O O . VAL A 1 96 ? -17.825 -3.819 4.212 1.00 64.50 96 VAL A O 1
ATOM 754 N N . THR A 1 97 ? -17.287 -5.983 4.009 1.00 65.06 97 THR A N 1
ATOM 755 C CA . THR A 1 97 ? -18.149 -6.457 5.105 1.00 65.06 97 THR A CA 1
ATOM 756 C C . THR A 1 97 ? -17.735 -5.874 6.458 1.00 65.06 97 THR A C 1
ATOM 758 O O . THR A 1 97 ? -18.588 -5.481 7.253 1.00 65.06 97 THR A O 1
ATOM 761 N N . ALA A 1 98 ? -16.435 -5.782 6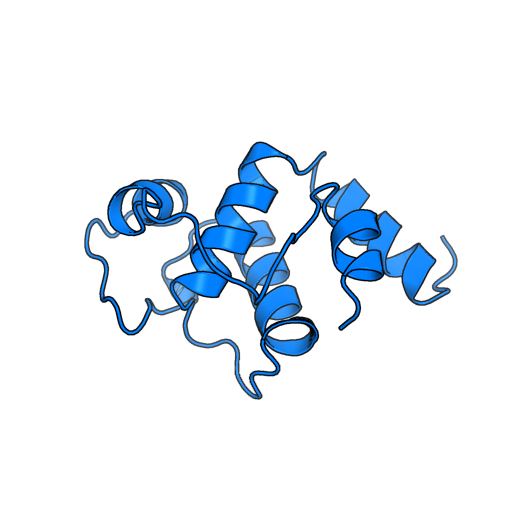.749 1.00 66.44 98 ALA A N 1
ATOM 762 C CA . ALA A 1 98 ? -15.953 -5.192 7.996 1.00 66.44 98 ALA A CA 1
ATOM 763 C C . ALA A 1 98 ? -16.280 -3.693 8.083 1.00 66.44 98 ALA A C 1
ATOM 765 O O . ALA A 1 98 ? -16.646 -3.206 9.156 1.00 66.44 98 ALA A O 1
ATOM 766 N N . LEU A 1 99 ? -16.197 -2.977 6.957 1.00 67.56 99 LEU A N 1
ATOM 767 C CA . LEU A 1 99 ? -16.589 -1.573 6.858 1.00 67.56 99 LEU A CA 1
ATOM 768 C C . LEU A 1 99 ? -18.101 -1.394 6.992 1.00 67.56 99 LEU A C 1
ATOM 770 O O . LEU A 1 99 ? -18.525 -0.577 7.807 1.00 67.56 99 LEU A O 1
ATOM 774 N N . ALA A 1 100 ? -18.906 -2.187 6.281 1.00 66.88 100 ALA A N 1
ATOM 775 C CA . ALA A 1 100 ? -20.364 -2.171 6.397 1.00 66.88 100 ALA A CA 1
ATOM 776 C C . ALA A 1 100 ? -20.803 -2.369 7.856 1.00 66.88 100 ALA A C 1
ATOM 778 O O . ALA A 1 100 ? -21.513 -1.532 8.410 1.00 66.88 100 ALA A O 1
ATOM 779 N N . LYS A 1 101 ? -20.247 -3.379 8.540 1.00 70.12 101 LYS A N 1
ATOM 780 C CA . LYS A 1 101 ? -20.497 -3.622 9.970 1.00 70.12 101 LYS A CA 1
ATOM 781 C C . LYS A 1 101 ? -20.020 -2.493 10.881 1.00 70.12 101 LYS A C 1
ATOM 783 O O . LYS A 1 101 ? -20.617 -2.273 11.929 1.00 70.12 101 LYS A O 1
ATOM 788 N N . HIS A 1 102 ? -18.927 -1.805 10.549 1.00 66.50 102 HIS A N 1
ATOM 789 C CA . HIS A 1 102 ? -18.445 -0.680 11.354 1.00 66.50 102 HIS A CA 1
ATOM 790 C C . HIS A 1 102 ? -19.364 0.540 11.246 1.00 66.50 102 HIS A C 1
ATOM 792 O O . HIS A 1 102 ? -19.616 1.191 12.256 1.00 66.50 102 HIS A O 1
ATOM 798 N N . PHE A 1 103 ? -19.885 0.812 10.050 1.00 71.88 103 PHE A N 1
ATOM 799 C CA . PHE A 1 103 ? -20.789 1.933 9.796 1.00 71.88 103 PHE A CA 1
ATOM 800 C C . PHE A 1 103 ? -22.274 1.591 10.001 1.00 71.88 103 PHE A C 1
ATOM 802 O O . PHE A 1 103 ? -23.122 2.454 9.795 1.00 71.88 103 PHE A O 1
ATOM 809 N N . GLY A 1 104 ? -22.597 0.364 10.426 1.00 74.94 104 GLY A N 1
ATOM 810 C CA . GLY A 1 104 ? -23.975 -0.071 10.669 1.00 74.94 104 GLY A CA 1
ATOM 811 C C . GLY A 1 104 ? -24.814 -0.202 9.395 1.00 74.94 104 GLY A C 1
ATOM 812 O O . GLY A 1 104 ? -26.029 -0.035 9.450 1.00 74.94 104 GLY A O 1
ATOM 813 N N . ILE A 1 105 ? -24.179 -0.470 8.253 1.00 71.62 105 ILE A N 1
ATOM 814 C CA . ILE A 1 105 ? -24.868 -0.725 6.987 1.00 71.62 105 ILE A CA 1
ATOM 815 C C . ILE A 1 105 ? -25.369 -2.181 7.020 1.00 71.62 105 ILE A C 1
ATOM 817 O O . ILE A 1 105 ? -24.543 -3.073 7.232 1.00 71.62 105 ILE A O 1
ATOM 821 N N . PRO A 1 106 ? -26.684 -2.430 6.874 1.00 64.62 106 PRO A N 1
ATOM 822 C CA . PRO A 1 106 ? -27.238 -3.782 6.852 1.00 64.62 106 PRO A CA 1
ATOM 823 C C . PRO A 1 106 ? -26.751 -4.568 5.625 1.00 64.62 106 PRO A C 1
ATOM 825 O O . PRO A 1 106 ? -26.461 -3.964 4.590 1.00 64.62 106 PRO A O 1
ATOM 828 N N . ASP A 1 107 ? -26.644 -5.892 5.785 1.00 61.50 107 ASP A N 1
ATOM 829 C CA . ASP A 1 107 ? -26.253 -6.838 4.725 1.00 61.50 107 ASP A CA 1
ATOM 830 C C . ASP A 1 107 ? -27.271 -6.875 3.567 1.00 61.50 107 ASP A C 1
ATOM 832 O O . ASP A 1 107 ? -28.493 -6.767 3.836 1.00 61.50 107 ASP A O 1
#

pLDDT: mean 75.04, std 13.17, range [41.34, 94.38]

Sequence (107 aa):
MDNDVMKKVFGFNLIGKRSKPADFNAKTSWKELSPDTTWDSRGMPNNLVQDLATMVVQRFIAYNITGKKEANKLSETELYLVALGKRGIPALGHVVTALAKHFGIPD

Organism: Striga asiatica (NCBI:txid4170)

Secondary structure (DSSP, 8-state):
--HHHHHHHHS----SSSPPPTT--HHHHHHTT-S-----TT-EEGGG---HHHHHHHHHHIIIII--S--SEE-HHHHHHHHHHHHH---THHHHHHHHHHHT---